Protein AF-A0AAD9QQV9-F1 (afdb_monomer_lite)

pLDDT: mean 75.12, std 14.35, range [34.78, 94.56]

Secondary structure (DSSP, 8-state):
--GGGGGG-----HHHHTT-HHHHHHHH--SSHHHHHHHHHHHHHHHTT-----GGGGGS--HHHH-TTSPPSSPPPSS-HHHHHHHHHHHHHT---HHHHHHHHHHHHHHHHHHHHHHTT-

Organism: Acropora cervicornis (NCBI:txid6130)

Sequence (122 aa):
MDIGVYGNLPLPTVEDLKGDDLNTRFYTAFVNFGTFIVIFNSLSLITGKLNYWNGKDSLKEKEYLENDVKQKPGPQRKMRLLDEFVLVLMRLHLGLLEQDLAQLKELQTSRSSAEDDEAERG

Foldseek 3Di:
DDPPPCPPPALDDLVNQVVPQVVCCVQQVDRHNVRLVVVVVVVVVVVLQDQDDPDPCSPDDDPVNVDVPDDDPDDDDPDDPSSVNSVVSNCVPVVDDPVRVVVSVVVVVVVVVVVVVVVVVD

Radius of gyration: 18.11 Å; chains: 1; bounding box: 44×29×58 Å

Structure (mmCIF, N/CA/C/O backbone):
data_AF-A0AAD9QQV9-F1
#
_entry.id   AF-A0AAD9QQV9-F1
#
loop_
_atom_site.group_PDB
_atom_site.id
_atom_site.type_symbol
_atom_site.label_atom_id
_atom_site.label_alt_id
_atom_site.label_comp_id
_atom_site.label_asym_id
_atom_site.label_entity_id
_atom_site.label_seq_id
_atom_site.pdbx_PDB_ins_code
_atom_site.Cartn_x
_atom_site.Cartn_y
_atom_site.Cartn_z
_atom_site.occupancy
_atom_site.B_iso_or_equiv
_atom_site.auth_seq_id
_atom_site.auth_comp_id
_atom_site.auth_asym_id
_atom_site.auth_atom_id
_atom_site.pdbx_PDB_model_num
ATOM 1 N N . MET A 1 1 ? 21.140 12.807 -0.678 1.00 37.91 1 MET A N 1
ATOM 2 C CA . MET A 1 1 ? 19.890 12.023 -0.675 1.00 37.91 1 MET A CA 1
ATOM 3 C C . MET A 1 1 ? 18.967 12.776 -1.612 1.00 37.91 1 MET A C 1
ATOM 5 O O . MET A 1 1 ? 18.490 13.838 -1.238 1.00 37.91 1 MET A O 1
ATOM 9 N N . ASP A 1 2 ? 18.900 12.352 -2.873 1.00 34.78 2 ASP A N 1
ATOM 10 C CA . ASP A 1 2 ? 18.204 13.103 -3.920 1.00 34.78 2 ASP A CA 1
ATOM 11 C C . ASP A 1 2 ? 16.690 12.964 -3.752 1.00 34.78 2 ASP A C 1
ATOM 13 O O . ASP A 1 2 ? 16.115 11.905 -3.978 1.00 34.78 2 ASP A O 1
ATOM 17 N N . ILE A 1 3 ? 16.050 14.060 -3.348 1.00 47.81 3 ILE A N 1
ATOM 18 C CA . ILE A 1 3 ? 14.593 14.197 -3.174 1.00 47.81 3 ILE A CA 1
ATOM 19 C C . ILE A 1 3 ? 13.872 14.307 -4.542 1.00 47.81 3 ILE A C 1
ATOM 21 O O . ILE A 1 3 ? 12.650 14.285 -4.619 1.00 47.81 3 ILE A O 1
ATOM 25 N N . GLY A 1 4 ? 14.618 14.380 -5.652 1.00 41.62 4 GLY A N 1
ATOM 26 C CA . GLY A 1 4 ? 14.092 14.699 -6.985 1.00 41.62 4 GLY A CA 1
ATOM 27 C C . GLY A 1 4 ? 13.500 13.547 -7.807 1.00 41.62 4 GLY A C 1
ATOM 28 O O . GLY A 1 4 ? 12.989 13.808 -8.890 1.00 41.62 4 GLY A O 1
ATOM 29 N N . VAL A 1 5 ? 13.553 12.289 -7.350 1.00 51.59 5 VAL A N 1
ATOM 30 C CA . VAL A 1 5 ? 13.138 11.131 -8.180 1.00 51.59 5 VAL A CA 1
ATOM 31 C C . VAL A 1 5 ? 11.639 10.808 -8.061 1.00 51.59 5 VAL A C 1
ATOM 33 O O . VAL A 1 5 ? 11.064 10.202 -8.960 1.00 51.59 5 VAL A O 1
ATOM 36 N N . TYR A 1 6 ? 10.960 11.263 -7.005 1.00 50.31 6 TYR A N 1
ATOM 37 C CA . TYR A 1 6 ? 9.556 10.904 -6.745 1.00 50.31 6 TYR A CA 1
ATOM 38 C C . TYR A 1 6 ? 8.517 11.779 -7.462 1.00 50.31 6 TYR A C 1
ATOM 40 O O . TYR A 1 6 ? 7.324 11.515 -7.346 1.00 50.31 6 TYR A O 1
ATOM 48 N N . GLY A 1 7 ? 8.941 12.790 -8.231 1.00 49.41 7 GLY A N 1
ATOM 49 C CA . GLY A 1 7 ? 8.045 13.770 -8.865 1.00 49.41 7 GLY A CA 1
ATOM 50 C C . GLY A 1 7 ? 7.034 13.199 -9.871 1.00 49.41 7 GLY A C 1
ATOM 51 O O . GLY A 1 7 ? 6.135 13.917 -10.288 1.00 49.41 7 GLY A O 1
ATOM 52 N N . ASN A 1 8 ? 7.160 11.921 -10.246 1.00 56.53 8 ASN A N 1
ATOM 53 C CA . ASN A 1 8 ? 6.205 11.189 -11.083 1.00 56.53 8 ASN A CA 1
ATOM 54 C C . ASN A 1 8 ? 5.999 9.750 -10.589 1.00 56.53 8 ASN A C 1
ATOM 56 O O . ASN A 1 8 ? 5.847 8.845 -11.406 1.00 56.53 8 ASN A O 1
ATOM 60 N N . LEU A 1 9 ? 6.061 9.498 -9.277 1.00 66.12 9 LEU A N 1
ATOM 61 C CA . LEU A 1 9 ? 5.867 8.142 -8.771 1.00 66.12 9 LEU A CA 1
ATOM 62 C C . LEU A 1 9 ? 4.396 7.723 -8.959 1.00 66.12 9 LEU A C 1
ATOM 64 O O . LEU A 1 9 ? 3.541 8.298 -8.295 1.00 66.12 9 LEU A O 1
ATOM 68 N N . PRO A 1 10 ? 4.050 6.767 -9.841 1.00 74.88 10 PRO A N 1
ATOM 69 C CA . PRO A 1 10 ? 2.667 6.316 -9.946 1.00 74.88 10 PRO A CA 1
ATOM 70 C C . PRO A 1 10 ? 2.275 5.586 -8.658 1.00 74.88 10 PRO A C 1
ATOM 72 O O . PRO A 1 10 ? 3.090 4.866 -8.085 1.00 74.88 10 PRO A O 1
ATOM 75 N N . LEU A 1 11 ? 1.034 5.759 -8.197 1.00 79.25 11 LEU A N 1
ATOM 76 C CA . LEU A 1 11 ? 0.511 4.925 -7.120 1.00 79.25 11 LEU A CA 1
ATOM 77 C C . LEU A 1 11 ? 0.223 3.533 -7.702 1.00 79.25 11 LEU A C 1
ATOM 79 O O . LEU A 1 11 ? -0.676 3.435 -8.539 1.00 79.25 11 LEU A O 1
ATOM 83 N N . PRO A 1 12 ? 0.970 2.476 -7.326 1.00 82.50 12 PRO A N 1
ATOM 84 C CA . PRO A 1 12 ? 0.728 1.157 -7.884 1.00 82.50 12 PRO A CA 1
ATOM 85 C C . PRO A 1 12 ? -0.562 0.583 -7.298 1.00 82.50 12 PRO A C 1
ATOM 87 O O . PRO A 1 12 ? -0.796 0.640 -6.085 1.00 82.50 12 PRO A O 1
ATOM 90 N N . THR A 1 13 ? -1.380 -0.023 -8.150 1.00 83.69 13 THR A N 1
ATOM 91 C CA . THR A 1 13 ? -2.380 -0.980 -7.686 1.00 83.69 13 THR A CA 1
ATOM 92 C C . THR A 1 13 ? -1.691 -2.291 -7.326 1.00 83.69 13 THR A C 1
ATOM 94 O O . THR A 1 13 ? -0.566 -2.575 -7.745 1.00 83.69 13 THR A O 1
ATOM 97 N N . VAL A 1 14 ? -2.347 -3.126 -6.525 1.00 84.62 14 VAL A N 1
ATOM 98 C CA . VAL A 1 14 ? -1.776 -4.435 -6.179 1.00 84.62 14 VAL A CA 1
ATOM 99 C C . VAL A 1 14 ? -1.666 -5.328 -7.416 1.00 84.62 14 VAL A C 1
ATOM 101 O O . VAL A 1 14 ? -0.768 -6.165 -7.513 1.00 84.62 14 VAL A O 1
ATOM 104 N N . GLU A 1 15 ? -2.567 -5.131 -8.371 1.00 88.44 15 GLU A N 1
ATOM 105 C CA . GLU A 1 15 ? -2.553 -5.772 -9.674 1.00 88.44 15 GLU A CA 1
ATOM 106 C C . GLU A 1 15 ? -1.272 -5.439 -10.451 1.00 88.44 15 GLU A C 1
ATOM 108 O O . GLU A 1 15 ? -0.678 -6.353 -11.020 1.00 88.44 15 GLU A O 1
ATOM 113 N N . ASP A 1 16 ? -0.785 -4.196 -10.375 1.00 87.06 16 ASP A N 1
ATOM 114 C CA . ASP A 1 16 ? 0.464 -3.763 -11.026 1.00 87.06 16 ASP A CA 1
ATOM 115 C C . ASP A 1 16 ? 1.714 -4.417 -10.417 1.00 87.06 16 ASP A C 1
ATOM 117 O O . ASP A 1 16 ? 2.733 -4.577 -11.084 1.00 87.06 16 ASP A O 1
ATOM 121 N N . LEU A 1 17 ? 1.652 -4.818 -9.143 1.00 88.62 17 LEU A N 1
ATOM 122 C CA . LEU A 1 17 ? 2.759 -5.505 -8.468 1.00 88.62 17 LEU A CA 1
ATOM 123 C C . LEU A 1 17 ? 2.819 -6.998 -8.823 1.00 88.62 17 LEU A C 1
ATOM 125 O O . LEU A 1 17 ? 3.844 -7.659 -8.632 1.00 88.62 17 LEU A O 1
ATOM 129 N N . LYS A 1 18 ? 1.714 -7.569 -9.310 1.00 91.19 18 LYS A N 1
ATOM 130 C CA . LYS A 1 18 ? 1.601 -9.007 -9.533 1.00 91.19 18 LYS A CA 1
ATOM 131 C C . LYS A 1 18 ? 2.447 -9.435 -10.731 1.00 91.19 18 LYS A C 1
ATOM 133 O O . LYS A 1 18 ? 2.099 -9.192 -11.879 1.00 91.19 18 LYS A O 1
ATOM 138 N N . GLY A 1 19 ? 3.513 -10.181 -10.449 1.00 88.94 19 GLY A N 1
ATOM 139 C CA . GLY A 1 19 ? 4.455 -10.634 -11.477 1.00 88.94 19 GLY A CA 1
ATOM 140 C C . GLY A 1 19 ? 5.532 -9.603 -11.818 1.00 88.94 19 GLY A C 1
ATOM 141 O O . GLY A 1 19 ? 6.352 -9.869 -12.693 1.00 88.94 19 GLY A O 1
ATOM 142 N N . ASP A 1 20 ? 5.566 -8.475 -11.103 1.00 91.56 20 ASP A N 1
ATOM 143 C CA . ASP A 1 20 ? 6.615 -7.467 -11.199 1.00 91.56 20 ASP A CA 1
ATOM 144 C C . ASP A 1 20 ? 7.375 -7.367 -9.870 1.00 91.56 20 ASP A C 1
ATOM 146 O O . ASP A 1 20 ? 7.032 -6.619 -8.947 1.00 91.56 20 ASP A O 1
ATOM 150 N N . ASP A 1 21 ? 8.434 -8.164 -9.765 1.00 92.44 21 ASP A N 1
ATOM 151 C CA . ASP A 1 21 ? 9.266 -8.211 -8.564 1.00 92.44 21 ASP A CA 1
ATOM 152 C C . ASP A 1 21 ? 10.108 -6.941 -8.381 1.00 92.44 21 ASP A C 1
ATOM 154 O O . ASP A 1 21 ? 10.460 -6.596 -7.249 1.00 92.44 21 ASP A O 1
ATOM 158 N N . LEU A 1 22 ? 10.399 -6.207 -9.462 1.00 90.94 22 LEU A N 1
ATOM 159 C CA . LEU A 1 22 ? 11.126 -4.940 -9.383 1.00 90.94 22 LEU A CA 1
ATOM 160 C C . LEU A 1 22 ? 10.254 -3.872 -8.729 1.00 90.94 22 LEU A C 1
ATOM 162 O O . LEU A 1 22 ? 10.680 -3.256 -7.747 1.00 90.94 2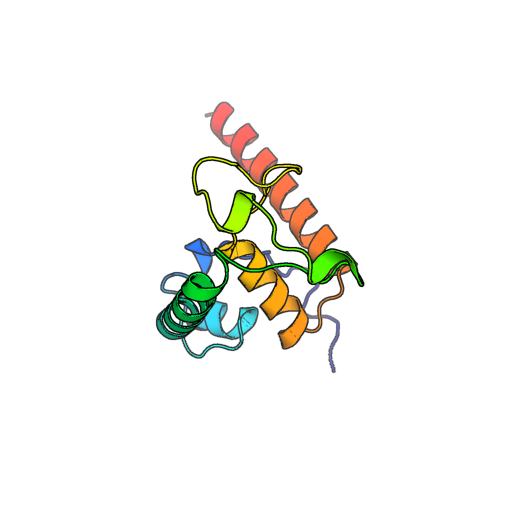2 LEU A O 1
ATOM 166 N N . ASN A 1 23 ? 9.022 -3.706 -9.215 1.00 90.12 23 ASN A N 1
ATOM 167 C CA . ASN A 1 23 ? 8.064 -2.791 -8.608 1.00 90.12 23 ASN A CA 1
ATOM 168 C C . ASN A 1 23 ? 7.683 -3.249 -7.200 1.00 90.12 23 ASN A C 1
ATOM 170 O O . ASN A 1 23 ? 7.675 -2.432 -6.280 1.00 90.12 23 ASN A O 1
ATOM 174 N N . THR A 1 24 ? 7.472 -4.550 -6.978 1.00 92.25 24 THR A N 1
ATOM 175 C CA . THR A 1 24 ? 7.218 -5.059 -5.623 1.00 92.25 24 THR A CA 1
ATOM 176 C C . THR A 1 24 ? 8.328 -4.637 -4.667 1.00 92.25 24 THR A C 1
ATOM 178 O O . THR A 1 24 ? 8.044 -4.077 -3.607 1.00 92.25 24 THR A O 1
ATOM 181 N N . ARG A 1 25 ? 9.593 -4.840 -5.040 1.00 93.56 25 ARG A N 1
ATOM 182 C CA . ARG A 1 25 ? 10.725 -4.460 -4.195 1.00 93.56 25 ARG A CA 1
ATOM 183 C C . ARG A 1 25 ? 10.806 -2.965 -3.960 1.00 93.56 25 ARG A C 1
ATOM 185 O O . ARG A 1 25 ? 11.064 -2.561 -2.830 1.00 93.56 25 ARG A O 1
ATOM 192 N N . PHE A 1 26 ? 10.566 -2.168 -4.993 1.00 90.38 26 PHE A N 1
ATOM 193 C CA . PHE A 1 26 ? 10.601 -0.718 -4.890 1.00 90.38 26 PHE A CA 1
ATOM 194 C C . PHE A 1 26 ? 9.528 -0.178 -3.934 1.00 90.38 26 PHE A C 1
ATOM 196 O O . PHE A 1 26 ? 9.839 0.616 -3.055 1.00 90.38 26 PHE A O 1
ATOM 203 N N . TYR A 1 27 ? 8.274 -0.619 -4.060 1.00 89.56 27 TYR A N 1
ATOM 204 C CA . TYR A 1 27 ? 7.166 -0.050 -3.281 1.00 89.56 27 TYR A CA 1
ATOM 205 C C . TYR A 1 27 ? 6.989 -0.680 -1.900 1.00 89.56 27 TYR A C 1
ATOM 207 O O . TYR A 1 27 ? 6.530 -0.016 -0.971 1.00 89.56 27 TYR A O 1
ATOM 215 N N . THR A 1 28 ? 7.329 -1.962 -1.755 1.00 91.38 28 THR A N 1
ATOM 216 C CA . THR A 1 28 ? 6.995 -2.746 -0.554 1.00 91.38 28 THR A CA 1
ATOM 217 C C . THR A 1 28 ? 8.208 -3.156 0.278 1.00 91.38 28 THR A C 1
ATOM 219 O O . THR A 1 28 ? 8.033 -3.687 1.372 1.00 91.38 28 THR A O 1
ATOM 222 N N . ALA A 1 29 ? 9.428 -2.940 -0.230 1.00 92.88 29 ALA A N 1
ATOM 223 C CA . ALA A 1 29 ? 10.694 -3.462 0.299 1.00 92.88 29 ALA A CA 1
ATOM 224 C C . ALA A 1 29 ? 10.853 -4.997 0.262 1.00 92.88 29 ALA A C 1
ATOM 226 O O . ALA A 1 29 ? 11.920 -5.508 0.613 1.00 92.88 29 ALA A O 1
ATOM 227 N N . PHE A 1 30 ? 9.833 -5.754 -0.155 1.00 93.81 30 PHE A N 1
ATOM 228 C CA . PHE A 1 30 ? 9.909 -7.212 -0.233 1.00 93.81 30 PHE A CA 1
ATOM 229 C C . PHE A 1 30 ? 10.616 -7.685 -1.500 1.00 93.81 30 PHE A C 1
ATOM 231 O O . PHE A 1 30 ? 10.568 -7.048 -2.542 1.00 93.81 30 PHE A O 1
ATOM 238 N N . VAL A 1 31 ? 11.269 -8.844 -1.423 1.00 92.00 31 VAL A N 1
ATOM 239 C CA . VAL A 1 31 ? 12.099 -9.360 -2.523 1.00 92.00 31 VAL A CA 1
ATOM 240 C C . VAL A 1 31 ? 11.281 -9.673 -3.783 1.00 92.00 31 VAL A C 1
ATOM 242 O O . VAL A 1 31 ? 11.798 -9.521 -4.883 1.00 92.00 31 VAL A O 1
ATOM 245 N N . ASN A 1 32 ? 10.035 -10.125 -3.623 1.00 94.44 32 ASN A N 1
ATOM 246 C CA . ASN A 1 32 ? 9.129 -10.488 -4.713 1.00 94.44 32 ASN A CA 1
ATOM 247 C C . ASN A 1 32 ? 7.664 -10.445 -4.258 1.00 94.44 32 ASN A C 1
ATOM 249 O O . ASN A 1 32 ? 7.372 -10.424 -3.052 1.00 94.44 32 ASN A O 1
ATOM 253 N N . PHE A 1 33 ? 6.743 -10.488 -5.225 1.00 93.19 33 PHE A N 1
ATOM 254 C CA . PHE A 1 33 ? 5.298 -10.426 -4.969 1.00 93.19 33 PHE A CA 1
ATOM 255 C C . PHE A 1 33 ? 4.801 -11.574 -4.080 1.00 93.19 33 PHE A C 1
ATOM 257 O O . PHE A 1 33 ? 3.956 -11.379 -3.205 1.00 93.19 33 PHE A O 1
ATOM 264 N N . GLY A 1 34 ? 5.367 -12.773 -4.247 1.00 94.56 34 GLY A N 1
ATOM 265 C CA . GLY A 1 34 ? 5.018 -13.936 -3.430 1.00 94.56 34 GLY A CA 1
ATOM 266 C C . GLY A 1 34 ? 5.285 -13.708 -1.939 1.00 94.56 34 GLY A C 1
ATOM 267 O O . GLY A 1 34 ? 4.431 -13.996 -1.103 1.00 94.56 34 GLY A O 1
ATOM 268 N N . THR A 1 35 ? 6.438 -13.126 -1.605 1.00 94.31 35 THR A N 1
ATOM 269 C CA . THR A 1 35 ? 6.823 -12.807 -0.221 1.00 94.31 35 THR A CA 1
ATOM 270 C C . THR A 1 35 ? 5.880 -11.769 0.377 1.00 94.31 35 THR A C 1
ATOM 272 O O . THR A 1 35 ? 5.390 -11.949 1.491 1.00 94.31 35 THR A O 1
ATOM 275 N N . PHE A 1 36 ? 5.576 -10.718 -0.389 1.00 94.00 36 PHE A N 1
ATOM 276 C CA . PHE A 1 36 ? 4.605 -9.695 -0.009 1.00 94.00 36 PHE A CA 1
ATOM 277 C C . PHE A 1 36 ? 3.235 -10.306 0.343 1.00 94.00 36 PHE A C 1
ATOM 279 O O . PHE A 1 36 ? 2.707 -10.048 1.427 1.00 94.00 36 PHE A O 1
ATOM 286 N N . ILE A 1 37 ? 2.696 -11.181 -0.513 1.00 93.75 37 ILE A N 1
ATOM 287 C CA . ILE A 1 37 ? 1.398 -11.834 -0.285 1.00 93.75 37 ILE A CA 1
ATOM 288 C C . ILE A 1 37 ? 1.422 -12.780 0.921 1.00 93.75 37 ILE A C 1
ATOM 290 O O . ILE A 1 37 ? 0.461 -12.804 1.687 1.00 93.75 37 ILE A O 1
ATOM 294 N N . VAL A 1 38 ? 2.501 -13.538 1.142 1.00 93.75 38 VAL A N 1
ATOM 295 C CA . VAL A 1 38 ? 2.619 -14.426 2.317 1.00 93.75 38 VAL A CA 1
ATOM 296 C C . VAL A 1 38 ? 2.561 -13.628 3.621 1.00 93.75 38 VAL A C 1
ATOM 298 O O . VAL A 1 38 ? 1.841 -14.009 4.551 1.00 93.75 38 VAL A O 1
ATOM 301 N N . ILE A 1 39 ? 3.275 -12.502 3.687 1.00 91.81 39 ILE A N 1
ATOM 302 C CA . ILE A 1 39 ? 3.257 -11.621 4.859 1.00 91.81 39 ILE A CA 1
ATOM 303 C C . ILE A 1 39 ? 1.879 -10.987 5.033 1.00 91.81 39 ILE A C 1
ATOM 305 O O . ILE A 1 39 ? 1.321 -11.046 6.130 1.00 91.81 39 ILE A O 1
ATOM 309 N N . PHE A 1 40 ? 1.295 -10.449 3.958 1.00 91.62 40 PHE A N 1
ATOM 310 C CA . PHE A 1 40 ? -0.049 -9.882 4.012 1.00 91.62 40 PHE A CA 1
ATOM 311 C C . PHE A 1 40 ? -1.071 -10.903 4.516 1.00 91.62 40 PHE A C 1
ATOM 313 O O . PHE A 1 40 ? -1.824 -10.606 5.439 1.00 91.62 40 PHE A O 1
ATOM 320 N N . ASN A 1 41 ? -1.070 -12.122 3.973 1.00 90.75 41 ASN A N 1
ATOM 321 C CA . ASN A 1 41 ? -2.008 -13.166 4.372 1.00 90.75 41 ASN A CA 1
ATOM 322 C C . ASN A 1 41 ? -1.834 -13.534 5.849 1.00 90.75 41 ASN A C 1
ATOM 324 O O . ASN A 1 41 ? -2.825 -13.620 6.572 1.00 90.75 41 ASN A O 1
ATOM 328 N N . SER A 1 42 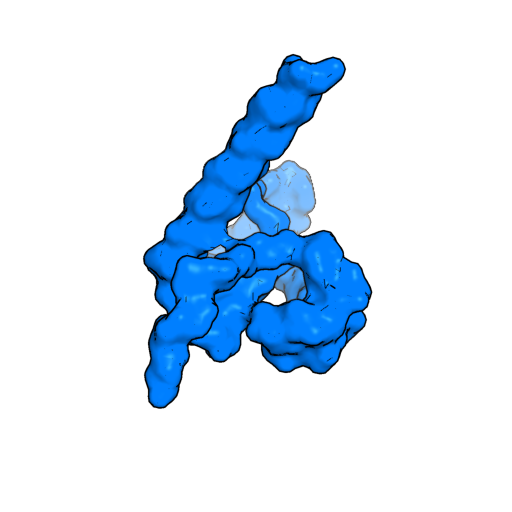? -0.592 -13.655 6.322 1.00 87.94 42 SER A N 1
ATOM 329 C CA . SER A 1 42 ? -0.291 -13.929 7.734 1.00 87.94 42 SER A CA 1
ATOM 330 C C . SER A 1 42 ? -0.858 -12.850 8.665 1.00 87.94 42 SER A C 1
ATOM 332 O O . SER A 1 42 ? -1.427 -13.164 9.709 1.00 87.94 42 SER A O 1
ATOM 334 N N . LEU A 1 43 ? -0.766 -11.577 8.266 1.00 84.69 43 LEU A N 1
ATOM 335 C CA . LEU A 1 43 ? -1.337 -10.449 9.006 1.00 84.69 43 LEU A CA 1
ATOM 336 C C . LEU A 1 43 ? -2.862 -10.348 8.842 1.00 84.69 43 LEU A C 1
ATOM 338 O O . LEU A 1 43 ? -3.565 -9.954 9.768 1.00 84.69 43 LEU A O 1
ATOM 342 N N . SER A 1 44 ? -3.413 -10.729 7.691 1.00 81.62 44 SER A N 1
ATOM 343 C CA . SER A 1 44 ? -4.856 -10.681 7.439 1.00 81.62 44 SER A CA 1
ATOM 344 C C . SER A 1 44 ? -5.639 -11.609 8.375 1.00 81.62 44 SER A C 1
ATOM 346 O O . SER A 1 44 ? -6.730 -11.263 8.820 1.00 81.62 44 SER A O 1
ATOM 348 N N . LEU A 1 45 ? -5.042 -12.735 8.776 1.00 75.19 45 LEU A N 1
ATOM 349 C CA . LEU A 1 45 ? -5.650 -13.687 9.709 1.00 75.19 45 LEU A CA 1
ATOM 350 C C . LEU A 1 45 ? -5.892 -13.084 11.102 1.00 75.19 45 LEU A C 1
ATOM 352 O O . LEU A 1 45 ? -6.825 -13.486 11.795 1.00 75.19 45 LEU A O 1
ATOM 356 N N . ILE A 1 46 ? -5.089 -12.094 11.503 1.00 71.50 46 ILE A N 1
ATOM 357 C CA . ILE A 1 46 ? -5.234 -11.395 12.786 1.00 71.50 46 ILE A CA 1
ATOM 358 C C . ILE A 1 46 ? -6.059 -10.101 12.671 1.00 71.50 46 ILE A C 1
ATOM 360 O O . ILE A 1 46 ? -6.458 -9.542 13.694 1.00 71.50 46 ILE A O 1
ATOM 364 N N . THR A 1 47 ? -6.375 -9.623 11.456 1.00 66.94 47 THR A N 1
ATOM 365 C CA . THR A 1 47 ? -7.068 -8.333 11.268 1.00 66.94 47 THR A CA 1
ATOM 366 C C . THR A 1 47 ? -8.579 -8.398 11.477 1.00 66.94 47 THR A C 1
ATOM 368 O O . THR A 1 47 ? -9.175 -7.384 11.846 1.00 66.94 47 THR A O 1
ATOM 371 N N . GLY A 1 48 ? -9.203 -9.574 11.331 1.00 62.62 48 GLY A N 1
ATOM 372 C CA . GLY A 1 48 ? -10.644 -9.762 11.560 1.00 62.62 48 GLY A CA 1
ATOM 373 C C . GLY A 1 48 ? -11.098 -9.404 12.981 1.00 62.62 48 GLY A C 1
ATOM 374 O O . GLY A 1 48 ? -12.235 -8.993 13.186 1.00 62.62 48 GLY A O 1
ATOM 375 N N . LYS A 1 49 ? -10.184 -9.471 13.957 1.00 61.22 49 LYS A N 1
ATOM 376 C CA . LYS A 1 49 ? -10.436 -9.146 15.372 1.00 61.22 49 LYS A CA 1
ATOM 377 C C . LYS A 1 49 ? -9.702 -7.888 15.848 1.00 61.22 49 LYS A C 1
ATOM 379 O O . LYS A 1 49 ? -9.631 -7.629 17.049 1.00 61.22 49 LYS A O 1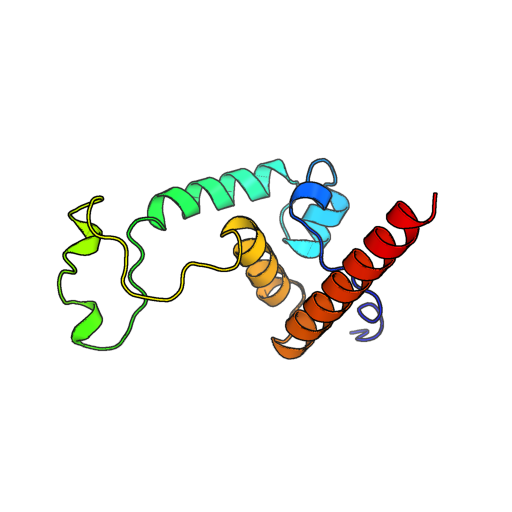
ATOM 384 N N . LEU A 1 50 ? -9.132 -7.101 14.930 1.00 62.38 50 LEU A N 1
ATOM 385 C CA . LEU A 1 50 ? -8.294 -5.961 15.292 1.00 62.38 50 LEU A CA 1
ATOM 386 C C . LEU A 1 50 ? -9.136 -4.819 15.881 1.00 62.38 50 LEU A C 1
ATOM 388 O O . LEU A 1 50 ? -9.871 -4.108 15.186 1.00 62.38 50 LEU A O 1
ATOM 392 N N . ASN A 1 51 ? -8.986 -4.614 17.187 1.00 61.53 51 ASN A N 1
ATOM 393 C CA . ASN A 1 51 ? -9.472 -3.431 17.876 1.00 61.53 51 ASN A CA 1
ATOM 394 C C . ASN A 1 51 ? -8.419 -2.331 17.823 1.00 61.53 51 ASN A C 1
ATOM 396 O O . ASN A 1 51 ? -7.365 -2.444 18.442 1.00 61.53 51 ASN A O 1
ATOM 400 N N . TYR A 1 52 ? -8.735 -1.237 17.134 1.00 64.62 52 TYR A N 1
ATOM 401 C CA . TYR A 1 52 ? -7.946 -0.019 17.267 1.00 64.62 52 TYR A CA 1
ATOM 402 C C . TYR A 1 52 ? -8.075 0.515 18.691 1.00 64.62 52 TYR A C 1
ATOM 404 O O . TYR A 1 52 ? -9.178 0.586 19.246 1.00 64.62 52 TYR A O 1
ATOM 412 N N . TRP A 1 53 ? -6.934 0.881 19.264 1.00 58.78 53 TRP A N 1
ATOM 413 C CA . TRP A 1 53 ? -6.872 1.519 20.565 1.00 58.78 53 TRP A CA 1
ATOM 414 C C . TRP A 1 53 ? -7.558 2.893 20.511 1.00 58.78 53 TRP A C 1
ATOM 416 O O . TRP A 1 53 ? -7.140 3.780 19.776 1.00 58.78 53 TRP A O 1
ATOM 426 N N . ASN A 1 54 ? -8.612 3.052 21.303 1.00 67.81 54 ASN A N 1
ATOM 427 C CA . ASN A 1 54 ? -9.381 4.267 21.548 1.00 67.81 54 ASN A CA 1
ATOM 428 C C . ASN A 1 54 ? -9.484 4.555 23.067 1.00 67.81 54 ASN A C 1
ATOM 430 O O . ASN A 1 54 ? -10.567 4.748 23.618 1.00 67.81 54 ASN A O 1
ATOM 434 N N . GLY A 1 55 ? -8.356 4.497 23.784 1.00 71.81 55 GLY A N 1
ATOM 435 C CA . GLY A 1 55 ? -8.299 4.782 25.225 1.00 71.81 55 GLY A CA 1
ATOM 436 C C . GLY A 1 55 ? -8.904 3.684 26.113 1.00 71.81 55 GLY A C 1
ATOM 437 O O . GLY A 1 55 ? -8.925 2.513 25.736 1.00 71.81 55 GLY A O 1
ATOM 438 N N . LYS A 1 56 ? -9.388 4.042 27.313 1.00 69.00 56 LYS A N 1
ATOM 439 C CA . LYS A 1 56 ? -9.916 3.083 28.315 1.00 69.00 56 LYS A CA 1
ATOM 440 C C . LYS A 1 56 ? -11.047 2.190 27.784 1.00 69.00 56 LYS A C 1
ATOM 442 O O . LYS A 1 56 ? -11.187 1.060 28.241 1.00 69.00 56 LYS A O 1
ATOM 447 N N . ASP A 1 57 ? -11.806 2.665 26.800 1.00 64.62 57 ASP A N 1
ATOM 448 C CA . ASP A 1 57 ? -12.913 1.921 26.192 1.00 64.62 57 ASP A CA 1
ATOM 449 C C . ASP A 1 57 ? -12.460 0.842 25.194 1.00 64.62 57 ASP A C 1
ATOM 451 O O . ASP A 1 57 ? -13.266 0.016 24.774 1.00 64.62 57 ASP A O 1
ATOM 455 N N . SER A 1 58 ? -11.170 0.786 24.842 1.00 63.22 58 SER A N 1
ATOM 456 C CA . SER A 1 58 ? -10.606 -0.263 23.970 1.00 63.22 58 SER A CA 1
ATOM 457 C C . SER A 1 58 ? -10.620 -1.649 24.600 1.00 63.22 58 SER A C 1
ATOM 459 O O . SER A 1 58 ? -10.572 -2.640 23.879 1.00 63.22 58 SER A O 1
ATOM 461 N N . LEU A 1 59 ? -10.637 -1.698 25.935 1.00 62.09 59 LEU A N 1
ATOM 462 C CA . LEU A 1 59 ? -10.654 -2.928 26.726 1.00 62.09 59 LEU A CA 1
ATOM 463 C C . LEU A 1 59 ? -12.069 -3.483 26.913 1.00 62.09 59 LEU A C 1
ATOM 465 O O . LEU A 1 59 ? -12.220 -4.590 27.420 1.00 62.09 59 LEU A O 1
ATOM 469 N N . LYS A 1 60 ? -13.105 -2.719 26.539 1.00 66.62 60 LYS A N 1
ATOM 470 C CA . LYS A 1 60 ? -14.484 -3.193 26.612 1.00 66.62 60 LYS A CA 1
ATOM 471 C C . LYS A 1 60 ? -14.720 -4.216 25.511 1.00 66.62 60 LYS A C 1
ATOM 473 O O . LYS A 1 60 ? -14.389 -3.982 24.345 1.00 66.62 60 LYS A O 1
ATOM 478 N N . GLU A 1 61 ? -15.309 -5.334 25.904 1.00 62.41 61 GLU A N 1
ATOM 479 C CA . GLU A 1 61 ? -15.777 -6.357 24.987 1.00 62.41 61 GLU A CA 1
ATOM 480 C C . GLU A 1 61 ? -16.800 -5.739 24.028 1.00 62.41 61 GLU A C 1
ATOM 482 O O . GLU A 1 61 ? -17.692 -4.986 24.426 1.00 62.41 61 GLU A O 1
ATOM 487 N N . LYS A 1 62 ? -16.603 -5.971 22.733 1.00 67.12 62 LYS A N 1
ATOM 488 C CA . LYS A 1 62 ? -17.436 -5.396 21.679 1.00 67.12 62 LYS A CA 1
ATOM 489 C C . LYS A 1 62 ? -18.233 -6.525 21.060 1.00 67.12 62 LYS A C 1
ATOM 491 O O . LYS A 1 62 ? -17.651 -7.403 20.434 1.00 67.12 62 LYS A O 1
ATOM 496 N N . GLU A 1 63 ? -19.555 -6.451 21.172 1.00 62.00 63 GLU A N 1
ATOM 497 C CA . GLU A 1 63 ? -20.483 -7.488 20.692 1.00 62.00 63 GLU A CA 1
ATOM 498 C C . GLU A 1 63 ? -20.300 -7.857 19.206 1.00 62.00 63 GLU A C 1
ATOM 500 O O . GLU A 1 63 ? -20.600 -8.980 18.807 1.00 62.00 63 GLU A O 1
ATOM 505 N N . TYR A 1 64 ? -19.786 -6.931 18.385 1.00 62.91 64 TYR A N 1
ATOM 506 C CA . TYR A 1 64 ? -19.483 -7.152 16.963 1.00 62.91 64 TYR A CA 1
ATOM 507 C C . TYR A 1 64 ? -18.204 -7.967 16.695 1.00 62.91 64 TYR A C 1
ATOM 509 O O . TYR A 1 64 ? -17.915 -8.273 15.546 1.00 62.91 64 TYR A O 1
ATOM 517 N N . LEU A 1 65 ? -17.399 -8.280 17.716 1.00 62.59 65 LEU A N 1
ATOM 518 C CA . LEU A 1 65 ? -16.242 -9.185 17.597 1.00 62.59 65 LEU A CA 1
ATOM 519 C C . LEU A 1 65 ? -16.609 -10.641 17.887 1.00 62.59 65 LEU A C 1
ATOM 521 O O . LEU A 1 65 ? -15.881 -11.545 17.483 1.00 62.59 65 LEU A O 1
ATOM 525 N N . GLU A 1 66 ? -17.698 -10.847 18.624 1.00 59.72 66 GLU A N 1
ATOM 526 C CA . GLU A 1 66 ? -18.198 -12.160 19.035 1.00 59.72 66 GLU A CA 1
ATOM 527 C C . GLU A 1 66 ? -19.277 -12.686 18.088 1.00 59.72 66 GLU A C 1
ATOM 529 O O . GLU A 1 66 ? -19.390 -13.891 17.881 1.00 59.72 66 GLU A O 1
ATOM 534 N N . ASN A 1 67 ? -20.056 -11.782 17.489 1.00 55.09 67 ASN A N 1
ATOM 535 C CA . ASN A 1 67 ? -21.128 -12.126 16.568 1.00 55.09 67 ASN A CA 1
ATOM 536 C C . ASN A 1 67 ? -20.826 -11.569 15.173 1.00 55.09 67 ASN A C 1
ATOM 538 O O . ASN A 1 67 ? -21.009 -10.373 14.943 1.00 55.09 67 ASN A O 1
ATOM 542 N N . ASP A 1 68 ? -20.495 -12.449 14.219 1.00 56.94 68 ASP A N 1
ATOM 543 C CA . ASP A 1 68 ? -20.374 -12.129 12.778 1.00 56.94 68 ASP A CA 1
ATOM 544 C C . ASP A 1 68 ? -21.654 -11.495 12.184 1.00 56.94 68 ASP A C 1
ATOM 546 O O . ASP A 1 68 ? -21.653 -10.951 11.082 1.00 56.94 68 ASP A O 1
ATOM 550 N N . VAL A 1 69 ? -22.763 -11.535 12.930 1.00 55.53 69 VAL A N 1
ATOM 551 C CA . VAL A 1 69 ? -24.059 -10.949 12.569 1.00 55.53 69 VAL A CA 1
ATOM 552 C C . VAL A 1 69 ? -24.085 -9.422 12.738 1.00 55.53 69 VAL A C 1
ATOM 554 O O . VAL A 1 69 ? -24.810 -8.739 12.014 1.00 55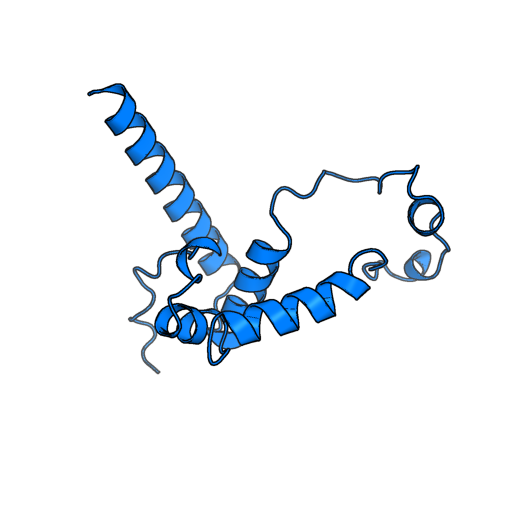.53 69 VAL A O 1
ATOM 557 N N . LYS A 1 70 ? -23.316 -8.848 13.677 1.00 57.81 70 LYS A N 1
ATOM 558 C CA . LYS A 1 70 ? -23.316 -7.396 13.924 1.00 57.81 70 LYS A CA 1
ATOM 559 C C . LYS A 1 70 ? -22.132 -6.749 13.214 1.00 57.81 70 LYS A C 1
ATOM 561 O O . LYS A 1 70 ? -20.999 -6.840 13.672 1.00 57.81 70 LYS A O 1
ATOM 566 N N . GLN A 1 71 ? -22.396 -6.043 12.114 1.00 61.09 71 GLN A N 1
ATOM 567 C CA . GLN A 1 71 ? -21.357 -5.259 11.445 1.00 61.09 71 GLN A CA 1
ATOM 568 C C . GLN A 1 71 ? -20.834 -4.136 12.349 1.00 61.09 71 GLN A C 1
ATOM 570 O O . GLN A 1 71 ? -21.583 -3.505 13.098 1.00 61.09 71 GLN A O 1
ATOM 575 N N . LYS A 1 72 ? -19.525 -3.879 12.259 1.00 64.81 72 LYS A N 1
ATOM 576 C CA . LYS A 1 72 ? -18.855 -2.825 13.021 1.00 64.81 72 LYS A CA 1
ATOM 577 C C . LYS A 1 72 ? -19.507 -1.462 12.726 1.00 64.81 72 LYS A C 1
ATOM 579 O O . LYS A 1 72 ? -19.591 -1.088 11.556 1.00 64.81 72 LYS A O 1
ATOM 584 N N . PRO A 1 73 ? -19.924 -0.696 13.750 1.00 60.00 73 PRO A N 1
ATOM 585 C CA . PRO A 1 73 ? -20.512 0.619 13.536 1.00 60.00 73 PRO A CA 1
ATOM 586 C C . PRO A 1 73 ? -19.448 1.593 13.012 1.00 60.00 73 PRO A C 1
ATOM 588 O O . PRO A 1 73 ? -18.407 1.791 13.640 1.00 60.00 73 PRO A O 1
ATOM 591 N N . GLY A 1 74 ? -19.708 2.183 11.846 1.00 64.56 74 GLY A N 1
ATOM 592 C CA . GLY A 1 74 ? -18.848 3.171 11.198 1.00 64.56 74 GLY A CA 1
ATOM 593 C C . GLY A 1 74 ? -18.980 3.142 9.672 1.00 64.56 74 GLY A C 1
ATOM 594 O O . GLY A 1 74 ? -19.598 2.226 9.128 1.00 64.56 74 GLY A O 1
ATOM 595 N N . PRO A 1 75 ? -18.412 4.136 8.966 1.00 62.41 75 PRO A N 1
ATOM 596 C CA . PRO A 1 75 ? -18.342 4.114 7.511 1.00 62.41 75 PRO A CA 1
ATOM 597 C C . PRO A 1 75 ? -17.686 2.820 7.028 1.00 62.41 75 PRO A C 1
ATOM 599 O O . PRO A 1 75 ? -16.660 2.401 7.572 1.00 62.41 75 PRO A O 1
ATOM 602 N N . GLN A 1 76 ? -18.267 2.196 6.002 1.00 63.06 76 GLN A N 1
ATOM 603 C CA . GLN A 1 76 ? -17.637 1.045 5.364 1.00 63.06 76 GLN A CA 1
ATOM 604 C C . GLN A 1 76 ? -16.251 1.444 4.843 1.00 63.06 76 GLN A C 1
ATOM 606 O O . GLN A 1 76 ? -16.052 2.572 4.376 1.00 63.06 76 GLN A O 1
ATOM 611 N N . ARG A 1 77 ? -15.280 0.527 4.956 1.00 66.12 77 ARG A N 1
ATOM 612 C CA . ARG A 1 77 ? -13.933 0.750 4.417 1.00 66.12 77 ARG A CA 1
ATOM 613 C C . ARG A 1 77 ? -14.051 1.100 2.937 1.00 66.12 77 ARG A C 1
ATOM 615 O O . ARG A 1 77 ? -14.609 0.332 2.163 1.00 66.12 77 ARG A O 1
ATOM 622 N N . LYS A 1 78 ? -13.504 2.256 2.562 1.00 73.56 78 LYS A N 1
ATOM 623 C CA . LYS A 1 78 ? -13.493 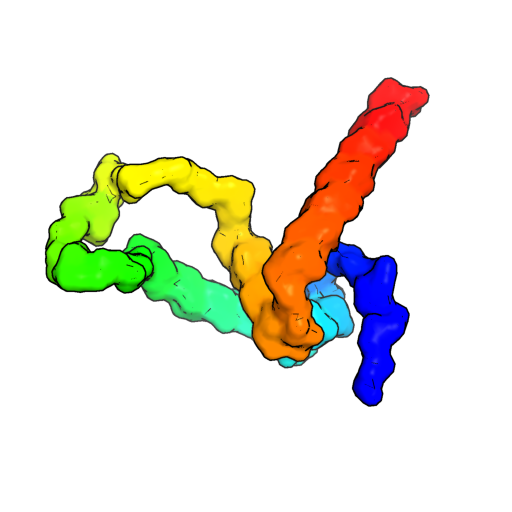2.744 1.175 1.00 73.56 78 LYS A CA 1
ATOM 624 C C . LYS A 1 78 ? -12.381 2.115 0.329 1.00 73.56 78 LYS A C 1
ATOM 626 O O . LYS A 1 78 ? -12.346 2.344 -0.871 1.00 73.56 78 LYS A O 1
ATOM 631 N N . MET A 1 79 ? -11.452 1.386 0.949 1.00 72.75 79 MET A N 1
ATOM 632 C CA . MET A 1 79 ? -10.245 0.862 0.315 1.00 72.75 79 MET A CA 1
ATOM 633 C C . MET A 1 79 ? -10.017 -0.591 0.734 1.00 72.75 79 MET A C 1
ATOM 635 O O . MET A 1 79 ? -10.381 -0.992 1.845 1.00 72.75 79 MET A O 1
ATOM 639 N N . ARG A 1 80 ? -9.449 -1.402 -0.166 1.00 82.69 80 ARG A N 1
ATOM 640 C CA . ARG A 1 80 ? -9.124 -2.796 0.150 1.00 82.69 80 ARG A CA 1
ATOM 641 C C . ARG A 1 80 ? -7.958 -2.804 1.137 1.00 82.69 80 ARG A C 1
ATOM 643 O O . ARG A 1 80 ? -7.012 -2.038 0.985 1.00 82.69 80 ARG A O 1
ATOM 650 N N . LEU A 1 81 ? -7.993 -3.719 2.108 1.00 83.12 81 LEU A N 1
ATOM 651 C CA . LEU A 1 81 ? -6.919 -3.884 3.101 1.00 83.12 81 LEU A CA 1
ATOM 652 C C . LEU A 1 81 ? -5.539 -4.073 2.458 1.00 83.12 81 LEU A C 1
ATOM 654 O O . LEU A 1 81 ? -4.533 -3.654 3.018 1.00 83.12 81 LEU A O 1
ATOM 658 N N . LEU A 1 82 ? -5.500 -4.716 1.292 1.00 86.31 82 LEU A N 1
ATOM 659 C CA . LEU A 1 82 ? -4.273 -4.970 0.550 1.00 86.31 82 LEU A CA 1
ATOM 660 C C . LEU A 1 82 ? -3.681 -3.678 -0.033 1.00 86.31 82 LEU A C 1
ATOM 662 O O . LEU A 1 82 ? -2.481 -3.456 0.099 1.00 86.31 82 LEU A O 1
ATOM 666 N N . ASP A 1 83 ? -4.518 -2.792 -0.578 1.00 86.50 83 ASP A N 1
ATOM 667 C CA . ASP A 1 83 ? -4.067 -1.485 -1.070 1.00 86.50 83 ASP A CA 1
ATOM 668 C C . ASP A 1 83 ? -3.639 -0.576 0.099 1.00 86.50 83 ASP A C 1
ATOM 670 O O . ASP A 1 83 ? -2.625 0.116 0.022 1.00 86.50 83 ASP A O 1
ATOM 674 N N . GLU A 1 84 ? -4.377 -0.606 1.219 1.00 86.69 84 GLU A N 1
ATOM 675 C CA . GLU A 1 84 ? -3.991 0.100 2.453 1.00 86.69 84 GLU A CA 1
ATOM 676 C C . GLU A 1 84 ? -2.618 -0.372 2.951 1.00 86.69 84 GLU A C 1
ATOM 678 O O . GLU A 1 84 ? -1.786 0.437 3.362 1.00 86.69 84 GLU A O 1
ATOM 683 N N . PHE A 1 85 ? -2.358 -1.679 2.887 1.00 89.12 85 PHE A N 1
ATOM 684 C CA . PHE A 1 85 ? -1.086 -2.253 3.303 1.00 89.12 85 PHE A CA 1
ATOM 685 C C . PHE A 1 85 ? 0.077 -1.767 2.430 1.00 89.12 85 PHE A C 1
ATOM 687 O O . PHE A 1 85 ? 1.115 -1.393 2.974 1.00 89.12 85 PHE A O 1
ATOM 694 N N . VAL A 1 86 ? -0.104 -1.677 1.107 1.00 90.06 86 VAL A N 1
ATOM 695 C CA . VAL A 1 86 ? 0.904 -1.101 0.197 1.00 90.06 86 VAL A CA 1
ATOM 696 C C . VAL A 1 86 ? 1.201 0.357 0.554 1.00 90.06 86 VAL A C 1
ATOM 698 O O . VAL A 1 86 ? 2.369 0.717 0.682 1.00 90.06 86 VAL A O 1
ATOM 701 N N . LEU A 1 87 ? 0.177 1.178 0.817 1.00 88.06 87 LEU A N 1
ATOM 702 C CA . LEU A 1 87 ? 0.368 2.574 1.240 1.00 88.06 87 LEU A CA 1
ATOM 703 C C . LEU A 1 87 ? 1.186 2.692 2.534 1.00 88.06 87 LEU A C 1
ATOM 705 O O . LEU A 1 87 ? 2.060 3.554 2.645 1.00 88.06 87 LEU A O 1
ATOM 709 N N . VAL A 1 88 ? 0.925 1.820 3.514 1.00 89.38 88 VAL A N 1
ATOM 710 C CA . VAL A 1 88 ? 1.704 1.783 4.761 1.00 89.38 88 VAL A CA 1
ATOM 711 C C . VAL A 1 88 ? 3.162 1.423 4.482 1.00 89.38 88 VAL A C 1
ATOM 713 O O . VAL A 1 88 ? 4.059 2.061 5.033 1.00 89.38 88 VAL A O 1
ATOM 716 N N . LEU A 1 89 ? 3.418 0.445 3.614 1.00 91.81 89 LEU A N 1
ATOM 717 C CA . LEU A 1 89 ? 4.782 0.068 3.246 1.00 91.81 89 LEU A CA 1
ATOM 718 C C . LEU A 1 89 ? 5.497 1.187 2.490 1.00 91.81 89 LEU A C 1
ATOM 720 O O . LEU A 1 89 ? 6.646 1.463 2.809 1.00 91.81 89 LEU A O 1
ATOM 724 N N . MET A 1 90 ? 4.820 1.900 1.589 1.00 89.62 90 MET A N 1
ATOM 725 C CA . MET A 1 90 ? 5.388 3.074 0.921 1.00 89.62 90 MET A CA 1
ATOM 726 C C . MET A 1 90 ? 5.764 4.167 1.931 1.00 89.62 90 MET A C 1
ATOM 728 O O . MET A 1 90 ? 6.854 4.730 1.854 1.00 89.62 90 MET A O 1
ATOM 732 N N . ARG A 1 91 ? 4.922 4.423 2.939 1.00 87.81 91 ARG A N 1
ATOM 733 C CA . ARG A 1 91 ? 5.243 5.367 4.023 1.00 87.81 91 ARG A CA 1
ATOM 734 C C . ARG A 1 91 ? 6.456 4.923 4.844 1.00 87.81 91 ARG A C 1
ATOM 736 O O . ARG A 1 91 ? 7.303 5.748 5.171 1.00 87.81 91 ARG A O 1
ATOM 743 N N . LEU A 1 92 ? 6.547 3.637 5.183 1.00 90.12 92 LEU A N 1
ATOM 744 C CA . LEU A 1 92 ? 7.642 3.097 5.996 1.00 90.12 92 LEU A CA 1
ATOM 745 C C . LEU A 1 92 ? 8.957 2.957 5.218 1.00 90.12 92 LEU A C 1
ATOM 747 O O . LEU A 1 92 ? 10.024 3.176 5.785 1.00 90.12 92 LEU A O 1
ATOM 751 N N . HIS A 1 93 ? 8.887 2.574 3.945 1.00 90.19 93 HIS A N 1
ATOM 752 C CA . HIS A 1 93 ? 10.048 2.251 3.123 1.00 90.19 93 HIS A CA 1
ATOM 753 C C . HIS A 1 93 ? 10.566 3.451 2.332 1.00 90.19 93 HIS A C 1
ATOM 755 O O . HIS A 1 93 ? 11.757 3.749 2.388 1.00 90.19 93 HIS A O 1
ATOM 761 N N . LEU A 1 94 ? 9.677 4.146 1.618 1.00 87.56 94 LEU A N 1
ATOM 762 C CA . LEU A 1 94 ? 10.026 5.303 0.787 1.00 87.56 94 LEU A CA 1
ATOM 763 C C . LEU A 1 94 ? 10.037 6.609 1.593 1.00 87.56 94 LEU A C 1
ATOM 765 O O . LEU A 1 94 ? 10.511 7.630 1.102 1.00 87.56 94 LEU A O 1
ATOM 769 N N . GLY A 1 95 ? 9.527 6.585 2.830 1.00 85.88 95 GLY A N 1
ATOM 770 C CA . GLY A 1 95 ? 9.472 7.760 3.699 1.00 85.88 95 GLY A CA 1
ATOM 771 C C . GLY A 1 95 ? 8.448 8.805 3.253 1.00 85.88 95 GLY A C 1
ATOM 772 O O . GLY A 1 95 ? 8.580 9.967 3.632 1.00 85.88 95 GLY A O 1
ATOM 773 N N . LEU A 1 96 ? 7.453 8.415 2.447 1.00 83.62 96 LEU A N 1
ATOM 774 C CA . LEU A 1 96 ? 6.441 9.336 1.925 1.00 83.62 96 LEU A CA 1
ATOM 775 C C . LEU A 1 96 ? 5.569 9.897 3.049 1.00 83.62 96 LEU A C 1
ATOM 777 O O . LEU A 1 96 ? 5.080 9.156 3.910 1.00 83.62 96 LEU A O 1
ATOM 781 N N . LEU A 1 97 ? 5.340 11.210 3.019 1.00 83.19 97 LEU A N 1
ATOM 782 C CA . LEU A 1 97 ? 4.416 11.857 3.937 1.00 83.19 97 LEU A CA 1
ATOM 783 C C . LEU A 1 97 ? 2.971 11.576 3.518 1.00 83.19 97 LEU A C 1
ATOM 785 O O . LEU A 1 97 ? 2.665 11.203 2.388 1.00 83.19 97 LEU A O 1
ATOM 789 N N . GLU A 1 98 ? 2.045 11.782 4.449 1.00 79.25 98 GLU A N 1
ATOM 790 C CA . GLU A 1 98 ? 0.614 11.596 4.189 1.00 79.25 98 GLU A CA 1
ATOM 791 C C . GLU A 1 98 ? 0.098 12.518 3.074 1.00 79.25 98 GLU A C 1
ATOM 793 O O . GLU A 1 98 ? -0.759 12.119 2.290 1.00 79.25 98 GLU A O 1
ATOM 798 N N . GLN A 1 99 ? 0.676 13.716 2.969 1.00 79.00 99 GLN A N 1
ATOM 799 C CA . GLN A 1 99 ? 0.385 14.675 1.903 1.00 79.00 99 GLN A CA 1
ATOM 800 C C . GLN A 1 99 ? 0.822 14.148 0.533 1.00 79.00 99 GLN A C 1
ATOM 802 O O . GLN A 1 99 ? 0.047 14.226 -0.416 1.00 79.00 99 GLN A O 1
ATOM 807 N N . ASP A 1 100 ? 2.008 13.540 0.453 1.00 78.50 100 ASP A N 1
ATOM 808 C CA . ASP A 1 100 ? 2.519 12.962 -0.792 1.00 78.50 100 ASP A CA 1
ATOM 809 C C . ASP A 1 100 ? 1.604 11.826 -1.263 1.00 78.50 100 ASP A C 1
ATOM 811 O O . ASP A 1 100 ? 1.190 11.788 -2.417 1.00 78.50 100 ASP A O 1
ATOM 815 N N . LEU A 1 101 ? 1.202 10.934 -0.351 1.00 78.88 101 LEU A N 1
ATOM 816 C CA . LEU A 1 101 ? 0.285 9.833 -0.667 1.00 78.88 101 LEU A CA 1
ATOM 817 C C . LEU A 1 101 ? -1.101 10.324 -1.111 1.00 78.88 101 LEU A C 1
ATOM 819 O O . LEU A 1 101 ? -1.694 9.741 -2.020 1.00 78.88 101 LEU A O 1
ATOM 823 N N . ALA A 1 102 ? -1.624 11.382 -0.486 1.00 80.81 102 ALA A N 1
ATOM 824 C CA . ALA A 1 102 ? -2.892 11.985 -0.886 1.00 80.81 102 ALA A CA 1
ATOM 825 C C . ALA A 1 102 ? -2.809 12.562 -2.305 1.00 80.81 102 ALA A C 1
ATOM 827 O O . ALA A 1 102 ? -3.685 12.295 -3.127 1.00 80.81 102 ALA A O 1
ATOM 828 N N . GLN A 1 103 ? -1.716 13.261 -2.615 1.00 79.25 103 GLN A N 1
ATOM 829 C CA . GLN A 1 103 ? -1.484 13.820 -3.941 1.00 79.25 103 GLN A CA 1
ATOM 830 C C . GLN A 1 103 ? -1.335 12.726 -5.007 1.00 79.25 103 GLN A C 1
ATOM 832 O O . GLN A 1 103 ? -1.924 12.830 -6.082 1.00 79.25 103 GLN A O 1
ATOM 837 N N . LEU A 1 104 ? -0.633 11.630 -4.701 1.00 79.44 104 LEU A N 1
ATOM 838 C CA . LEU A 1 104 ? -0.551 10.470 -5.596 1.00 79.44 104 LEU A CA 1
ATOM 839 C C . LEU A 1 104 ? -1.927 9.853 -5.880 1.00 79.44 104 LEU A C 1
ATOM 841 O O . LEU A 1 104 ? -2.217 9.461 -7.011 1.00 79.44 104 LEU A O 1
ATOM 845 N N . LYS A 1 105 ? -2.797 9.800 -4.869 1.00 77.31 105 LYS A N 1
ATOM 846 C CA . LYS A 1 105 ? -4.154 9.260 -4.999 1.00 77.31 105 LYS A CA 1
ATOM 847 C C . LYS A 1 105 ? -5.066 10.153 -5.845 1.00 77.31 105 LYS A C 1
ATOM 849 O O . LYS A 1 105 ? -5.867 9.644 -6.632 1.00 77.31 105 LYS A O 1
ATOM 854 N N . GLU A 1 106 ? -4.936 11.470 -5.711 1.00 78.69 106 GLU A N 1
ATOM 855 C CA . GLU A 1 106 ? -5.640 12.432 -6.568 1.00 78.69 106 GLU A CA 1
ATOM 856 C C . GLU A 1 106 ? -5.193 12.310 -8.029 1.00 78.69 106 GLU A C 1
ATOM 858 O O . GLU A 1 106 ? -6.039 12.235 -8.920 1.00 78.69 106 GLU A O 1
ATOM 863 N N . LEU A 1 107 ? -3.883 12.196 -8.275 1.00 74.75 107 LEU A N 1
ATOM 864 C CA . LEU A 1 107 ? -3.327 12.011 -9.621 1.00 74.75 107 LEU A CA 1
ATOM 865 C C . LEU A 1 107 ? -3.756 10.689 -10.277 1.00 74.75 107 LEU A C 1
ATOM 867 O O . LEU A 1 107 ? -3.920 10.628 -11.493 1.00 74.75 107 LEU A O 1
ATOM 871 N N . GLN A 1 108 ? -3.950 9.623 -9.499 1.00 72.88 108 GLN A N 1
ATOM 872 C CA . GLN A 1 108 ? -4.474 8.364 -10.032 1.00 72.88 108 GLN A CA 1
ATOM 873 C C . GLN A 1 108 ? -5.960 8.485 -10.407 1.00 72.88 108 GLN A C 1
ATOM 875 O O . GLN A 1 108 ? -6.366 8.010 -11.463 1.00 72.88 108 GLN A O 1
ATOM 880 N N . THR A 1 109 ? -6.756 9.151 -9.564 1.00 75.06 109 THR A N 1
ATOM 881 C CA . THR A 1 109 ? -8.196 9.361 -9.801 1.00 75.06 109 THR A CA 1
ATOM 882 C C . THR A 1 109 ? -8.442 10.219 -11.044 1.00 75.06 109 THR A C 1
ATOM 884 O O . THR A 1 109 ? -9.380 9.973 -11.800 1.00 75.06 109 THR A O 1
ATOM 887 N N . SER A 1 110 ? -7.592 11.223 -11.284 1.00 72.12 110 SER A N 1
ATOM 888 C CA . SER A 1 110 ? -7.687 12.041 -12.495 1.00 72.12 110 SER A CA 1
ATOM 889 C C . SER A 1 110 ? -7.298 11.266 -13.754 1.00 72.12 110 SER A C 1
ATOM 891 O O . SER A 1 110 ? -7.930 11.454 -14.790 1.00 72.12 110 SER A O 1
ATOM 893 N N . ARG A 1 111 ? -6.309 10.363 -13.671 1.00 67.12 111 ARG A N 1
ATOM 894 C CA . ARG A 1 111 ? -5.920 9.497 -14.793 1.00 67.12 111 ARG A CA 1
ATOM 895 C C . ARG A 1 111 ? -7.039 8.533 -15.188 1.00 67.12 111 ARG A C 1
ATOM 897 O O . ARG A 1 111 ? -7.342 8.452 -16.370 1.00 67.12 111 ARG A O 1
ATOM 904 N N . SER A 1 112 ? -7.685 7.872 -14.224 1.00 66.62 112 SER A N 1
ATOM 905 C CA . SER A 1 112 ? -8.788 6.950 -14.533 1.00 66.62 112 SER A CA 1
ATOM 906 C C . SER A 1 112 ? -9.970 7.665 -15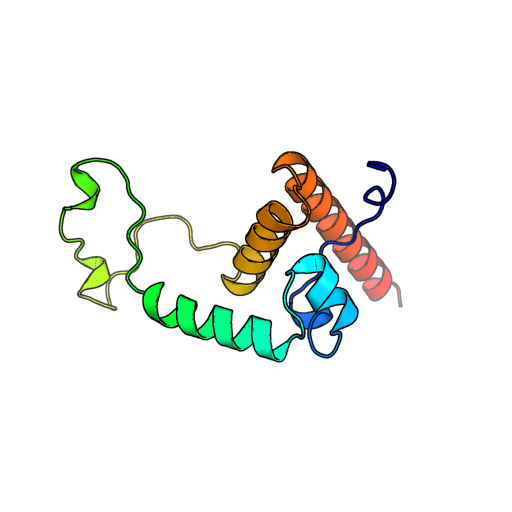.196 1.00 66.62 112 SER A C 1
ATOM 908 O O . SER A 1 112 ? -10.516 7.161 -16.166 1.00 66.62 112 SER A O 1
ATOM 910 N N . SER A 1 113 ? -10.307 8.884 -14.753 1.00 70.12 113 SER A N 1
ATOM 911 C CA . SER A 1 113 ? -11.371 9.682 -15.384 1.00 70.12 113 SER A CA 1
ATOM 912 C C . SER A 1 113 ? -11.056 10.081 -16.830 1.00 70.12 113 SER A C 1
ATOM 914 O O . SER A 1 113 ? -11.976 10.225 -17.626 1.00 70.12 113 SER A O 1
ATOM 916 N N . ALA A 1 114 ? -9.782 10.297 -17.169 1.00 68.75 114 ALA A N 1
ATOM 917 C CA . ALA A 1 114 ? -9.385 10.659 -18.527 1.00 68.75 114 ALA A CA 1
ATOM 918 C C . ALA A 1 114 ? -9.425 9.458 -19.488 1.00 68.75 114 ALA A C 1
ATOM 920 O O . ALA A 1 114 ? -9.748 9.630 -20.659 1.00 68.75 114 ALA A O 1
ATOM 921 N N . GLU A 1 115 ? -9.121 8.255 -18.992 1.00 68.69 115 GLU A N 1
ATOM 922 C CA . GLU A 1 115 ? -9.200 7.009 -19.765 1.00 68.69 115 GLU A CA 1
ATOM 923 C C . GLU A 1 115 ? -10.660 6.600 -20.035 1.00 68.69 115 GLU A C 1
ATOM 925 O O . GLU A 1 115 ? -10.979 6.164 -21.143 1.00 68.69 115 GLU A O 1
ATOM 930 N N . ASP A 1 116 ? -11.561 6.819 -19.072 1.00 66.06 116 ASP A N 1
ATOM 931 C CA . ASP A 1 116 ? -13.000 6.566 -19.237 1.00 66.06 116 ASP A CA 1
ATOM 932 C C . ASP A 1 116 ? -13.633 7.500 -20.296 1.00 66.06 116 ASP A C 1
ATOM 934 O O . ASP A 1 116 ? -14.406 7.050 -21.145 1.00 66.06 116 ASP A O 1
ATOM 938 N N . ASP A 1 117 ? -13.239 8.781 -20.321 1.00 68.00 117 ASP A N 1
ATOM 939 C CA . ASP A 1 117 ? -13.702 9.767 -21.314 1.00 68.00 117 ASP A CA 1
ATOM 940 C C . ASP A 1 117 ? -13.197 9.479 -22.747 1.00 68.00 117 ASP A C 1
ATOM 942 O O . ASP A 1 117 ? -13.822 9.893 -23.731 1.00 68.00 117 ASP A O 1
ATOM 946 N N . GLU A 1 118 ? -12.052 8.803 -22.890 1.00 66.88 118 GLU A N 1
ATOM 947 C CA . GLU A 1 118 ? -11.492 8.405 -24.189 1.00 66.88 118 GLU A CA 1
ATOM 948 C C . GLU A 1 118 ? -12.145 7.114 -24.712 1.00 66.88 118 GLU A C 1
ATOM 950 O O . GLU A 1 118 ? -12.392 6.992 -25.914 1.00 66.88 118 GLU A O 1
ATOM 955 N N . ALA A 1 119 ? -12.523 6.197 -23.814 1.00 61.47 119 ALA A N 1
ATOM 956 C CA . ALA A 1 119 ? -13.233 4.964 -24.149 1.00 61.47 119 ALA A CA 1
ATOM 957 C C . ALA A 1 119 ? -14.682 5.194 -24.625 1.00 61.47 119 ALA A C 1
ATOM 959 O O . ALA A 1 119 ? -15.171 4.427 -25.452 1.00 61.47 119 ALA A O 1
ATOM 960 N N . GLU A 1 120 ? -15.362 6.254 -24.170 1.00 62.38 120 GLU A N 1
ATOM 961 C CA . GLU A 1 120 ? -16.711 6.615 -24.652 1.00 62.38 120 GLU A CA 1
ATOM 962 C C . GLU A 1 120 ? -16.720 7.350 -26.010 1.00 62.38 120 GLU A C 1
ATOM 964 O O . GLU A 1 120 ? -17.785 7.579 -26.588 1.00 62.38 120 GLU A O 1
ATOM 969 N N . ARG A 1 121 ? -15.550 7.730 -26.546 1.00 58.66 121 ARG A N 1
ATOM 970 C CA . ARG A 1 121 ? -15.424 8.455 -27.827 1.00 58.66 121 ARG A CA 1
ATOM 971 C C . ARG A 1 121 ? -15.023 7.581 -29.023 1.00 58.66 121 ARG A C 1
ATOM 973 O O . ARG A 1 121 ? -14.910 8.127 -30.124 1.00 58.66 121 ARG A O 1
ATOM 980 N N . GLY A 1 122 ? -14.809 6.278 -28.828 1.00 48.97 122 GLY A N 1
ATOM 981 C CA . GLY A 1 122 ? -14.493 5.293 -29.878 1.00 48.97 122 GLY A CA 1
ATOM 982 C C . GLY A 1 122 ? -15.675 4.401 -30.233 1.00 48.97 122 GLY A C 1
ATOM 983 O O . GLY A 1 122 ? -15.786 4.048 -31.429 1.00 48.97 122 GLY A O 1
#